Protein AF-A0A7V9NIF4-F1 (afdb_monomer)

Mean predicted aligned error: 2.4 Å

Radius of gyration: 12.48 Å; Cα contacts (8 Å, |Δi|>4): 102; chains: 1; bounding box: 30×24×29 Å

pLDDT: mean 95.86, std 2.77, range [76.75, 98.19]

Solvent-accessible surface area (backbone atoms only — not comparable to full-atom values): 4310 Å² total; per-residue (Å²): 89,75,49,78,41,24,67,49,19,87,83,60,51,55,63,68,61,61,57,48,56,57,60,24,52,75,69,72,39,51,89,54,53,38,54,29,31,34,91,34,72,36,70,80,56,66,52,72,65,58,51,48,56,52,51,52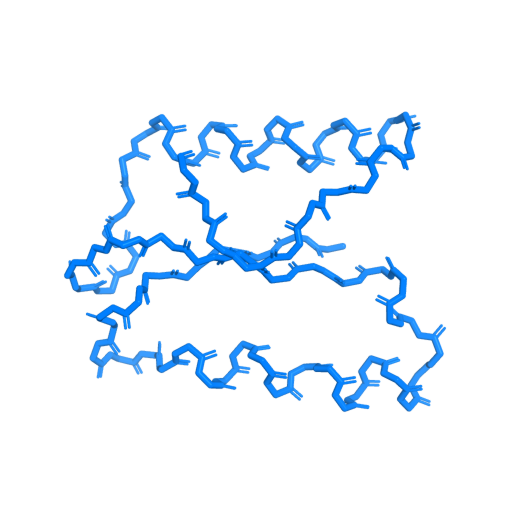,41,47,47,41,23,75,75,71,64,50,72,67,80,62,43,80,55,131

Secondary structure (DSSP, 8-state):
-EEEEEEE-SSS-HHHHHTTHHHHHHHT-GGG-EEEEEEEESTT---HHHHHHHHHHHHHHHHH--PPPSEE--

Structure (mmCIF, N/CA/C/O backbone):
data_AF-A0A7V9NIF4-F1
#
_entry.id   AF-A0A7V9NIF4-F1
#
loop_
_atom_site.group_PDB
_atom_site.id
_atom_site.type_symbol
_atom_site.label_atom_id
_atom_site.label_alt_id
_atom_site.label_comp_id
_atom_site.label_asym_id
_atom_site.label_entity_id
_atom_site.label_seq_id
_atom_site.pdbx_PDB_ins_code
_atom_site.Cartn_x
_atom_site.Cartn_y
_atom_site.Cartn_z
_atom_site.occupancy
_atom_site.B_iso_or_equiv
_atom_site.auth_seq_id
_atom_site.auth_comp_id
_atom_site.auth_asym_id
_atom_site.auth_atom_id
_atom_site.pdbx_PDB_model_num
ATOM 1 N N . MET A 1 1 ? -3.050 0.970 7.797 1.00 89.75 1 MET A N 1
ATOM 2 C CA . MET A 1 1 ? -1.703 0.992 7.190 1.00 89.75 1 MET A CA 1
ATOM 3 C C . MET A 1 1 ? -1.797 0.428 5.785 1.00 89.75 1 MET A C 1
ATOM 5 O O . MET A 1 1 ? -2.287 -0.685 5.627 1.00 89.75 1 MET A O 1
ATOM 9 N N . LEU A 1 2 ? -1.364 1.199 4.788 1.00 96.25 2 LEU A N 1
ATOM 10 C CA . LEU A 1 2 ? -1.270 0.776 3.390 1.00 96.25 2 LEU A CA 1
ATOM 11 C C . LEU A 1 2 ? 0.211 0.658 3.018 1.00 96.25 2 LEU A C 1
ATOM 13 O O . LEU A 1 2 ? 0.976 1.571 3.320 1.00 96.25 2 LEU A O 1
ATOM 17 N N . THR A 1 3 ? 0.595 -0.440 2.374 1.00 96.62 3 THR A N 1
ATOM 18 C CA . THR A 1 3 ? 1.943 -0.643 1.823 1.00 96.62 3 THR A CA 1
ATOM 19 C C . THR A 1 3 ? 1.881 -0.891 0.317 1.00 96.62 3 THR A C 1
ATOM 21 O O . THR A 1 3 ? 0.902 -1.462 -0.172 1.00 96.62 3 THR A O 1
ATOM 24 N N . ILE A 1 4 ? 2.914 -0.446 -0.402 1.00 97.31 4 ILE A N 1
ATOM 25 C CA . ILE A 1 4 ? 3.138 -0.723 -1.823 1.00 97.31 4 ILE A CA 1
ATOM 26 C C . ILE A 1 4 ? 4.507 -1.378 -2.006 1.00 97.31 4 ILE A C 1
ATOM 28 O O . ILE A 1 4 ? 5.471 -0.977 -1.360 1.00 97.31 4 ILE A O 1
ATOM 32 N N . GLN A 1 5 ? 4.589 -2.373 -2.886 1.00 97.81 5 GLN A N 1
ATOM 33 C CA . GLN A 1 5 ? 5.816 -3.122 -3.161 1.00 97.81 5 GLN A CA 1
ATOM 34 C C . GLN A 1 5 ? 5.916 -3.434 -4.656 1.00 97.81 5 GLN A C 1
ATOM 36 O O . GLN A 1 5 ? 4.918 -3.794 -5.277 1.00 97.81 5 GLN A O 1
ATOM 41 N N . THR A 1 6 ? 7.097 -3.295 -5.254 1.00 97.25 6 THR A N 1
ATOM 42 C CA . THR A 1 6 ? 7.312 -3.743 -6.636 1.00 97.25 6 THR A CA 1
ATOM 43 C C . THR A 1 6 ? 7.338 -5.273 -6.693 1.00 97.25 6 THR A C 1
ATOM 45 O O . THR A 1 6 ? 7.871 -5.924 -5.792 1.00 97.25 6 THR A O 1
ATOM 48 N N . THR A 1 7 ? 6.733 -5.868 -7.725 1.00 95.69 7 THR A N 1
ATOM 49 C CA . THR A 1 7 ? 6.642 -7.336 -7.865 1.00 95.69 7 THR A CA 1
ATOM 50 C C . THR A 1 7 ? 7.996 -7.994 -8.120 1.00 95.69 7 THR A C 1
ATOM 52 O O . THR A 1 7 ? 8.213 -9.121 -7.680 1.00 95.69 7 THR A O 1
ATOM 55 N N . SER A 1 8 ? 8.907 -7.290 -8.797 1.00 94.38 8 SER A N 1
ATOM 56 C CA . SER A 1 8 ? 10.248 -7.771 -9.145 1.00 94.38 8 SER A CA 1
ATOM 57 C C . SER A 1 8 ? 11.328 -7.045 -8.333 1.00 94.38 8 SER A C 1
ATOM 59 O O . SER A 1 8 ? 12.279 -6.483 -8.880 1.00 94.38 8 SER A O 1
ATOM 61 N N . ASP A 1 9 ? 11.160 -7.037 -7.009 1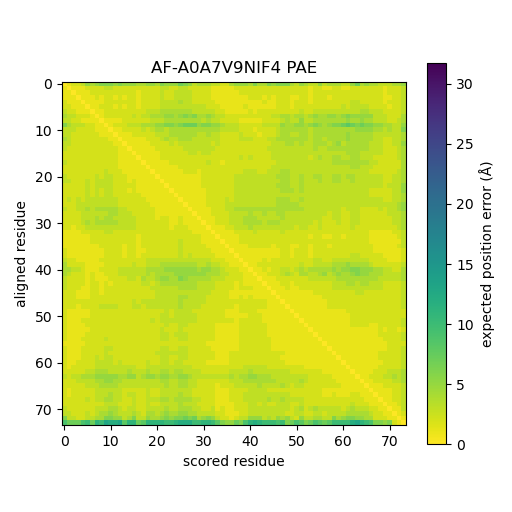.00 95.69 9 ASP A N 1
ATOM 62 C CA . ASP A 1 9 ? 12.124 -6.496 -6.050 1.00 95.69 9 ASP A CA 1
ATOM 63 C C . ASP A 1 9 ? 13.141 -7.564 -5.622 1.00 95.69 9 ASP A C 1
ATOM 65 O O . ASP A 1 9 ? 12.797 -8.559 -4.983 1.00 95.69 9 ASP A O 1
ATOM 69 N N . ALA A 1 10 ? 14.409 -7.356 -5.981 1.00 92.56 10 ALA A N 1
ATOM 70 C CA . ALA A 1 10 ? 15.496 -8.277 -5.653 1.00 92.56 10 ALA A CA 1
ATOM 71 C C . ALA A 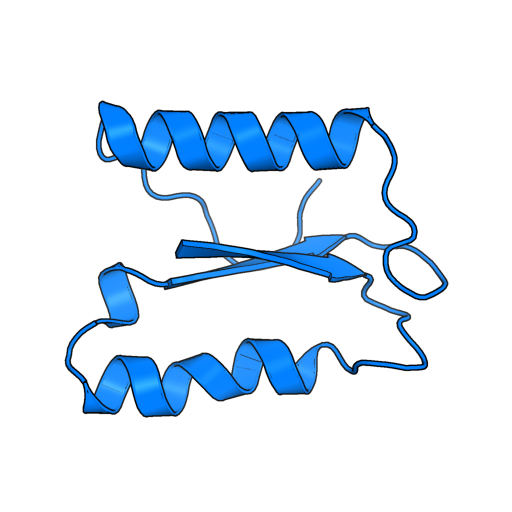1 10 ? 16.063 -8.088 -4.232 1.00 92.56 10 ALA A C 1
ATOM 73 O O . ALA A 1 10 ? 16.848 -8.924 -3.784 1.00 92.56 10 ALA A O 1
ATOM 74 N N . LEU A 1 11 ? 15.721 -6.992 -3.546 1.00 95.62 11 LEU A N 1
ATOM 75 C CA . LEU A 1 11 ? 16.218 -6.673 -2.204 1.00 95.62 11 LEU A CA 1
ATOM 76 C C . LEU A 1 11 ? 15.216 -7.066 -1.121 1.00 95.62 11 LEU A C 1
ATOM 78 O O . LEU A 1 11 ? 15.617 -7.603 -0.090 1.00 95.62 11 LEU A O 1
ATOM 82 N N . VAL A 1 12 ? 13.931 -6.789 -1.354 1.00 94.44 12 VAL A N 1
ATOM 83 C CA . VAL A 1 12 ? 12.841 -7.049 -0.406 1.00 94.44 12 VAL A CA 1
ATOM 84 C C . VAL A 1 12 ? 11.712 -7.783 -1.131 1.00 94.44 12 VAL A C 1
ATOM 86 O O . VAL A 1 12 ? 10.889 -7.150 -1.795 1.00 94.44 12 VAL A O 1
ATOM 89 N N . PRO A 1 13 ? 11.656 -9.121 -1.034 1.00 93.31 13 PRO A N 1
ATOM 90 C CA . PRO A 1 13 ? 10.624 -9.908 -1.690 1.00 93.31 13 PRO A CA 1
ATOM 91 C C . PRO A 1 13 ? 9.213 -9.498 -1.256 1.00 93.31 13 PRO A C 1
ATOM 93 O O . PRO A 1 13 ? 8.939 -9.295 -0.073 1.00 93.31 13 PRO A O 1
ATOM 96 N N . GLY A 1 14 ? 8.262 -9.497 -2.194 1.00 93.69 14 GLY A N 1
ATOM 97 C CA . GLY A 1 14 ? 6.848 -9.242 -1.883 1.00 93.69 14 GLY A CA 1
ATOM 98 C C . GLY A 1 14 ? 6.255 -10.199 -0.837 1.00 93.69 14 GLY A C 1
ATOM 99 O O . GLY A 1 14 ? 5.290 -9.852 -0.155 1.00 93.69 14 GLY A O 1
ATOM 100 N N . THR A 1 15 ? 6.862 -11.375 -0.646 1.00 94.62 15 THR A N 1
ATOM 101 C CA . THR A 1 15 ? 6.478 -12.326 0.403 1.00 94.62 15 THR A CA 1
ATOM 102 C C . THR A 1 15 ? 6.651 -11.762 1.810 1.00 94.62 15 THR A C 1
ATOM 104 O O . THR A 1 15 ? 5.822 -12.061 2.669 1.00 94.62 15 THR A O 1
ATOM 107 N N . ASP A 1 16 ? 7.652 -10.907 2.042 1.00 95.00 16 ASP A N 1
ATOM 108 C CA . ASP A 1 16 ? 7.894 -10.282 3.350 1.00 95.00 16 ASP A CA 1
ATOM 109 C C . ASP A 1 16 ? 6.751 -9.331 3.723 1.00 95.00 16 ASP A C 1
ATOM 111 O O . ASP A 1 16 ? 6.364 -9.220 4.887 1.00 95.00 16 ASP A O 1
ATOM 115 N N . VAL A 1 17 ? 6.144 -8.704 2.712 1.00 94.69 17 VAL A N 1
ATOM 116 C CA . VAL A 1 17 ? 4.943 -7.886 2.876 1.00 94.69 17 VAL A CA 1
ATOM 117 C C . VAL A 1 17 ? 3.729 -8.762 3.180 1.00 94.69 17 VAL A C 1
ATOM 119 O O . VAL A 1 17 ? 3.011 -8.488 4.139 1.00 94.69 17 VAL A O 1
ATOM 122 N N . THR A 1 18 ? 3.499 -9.837 2.419 1.00 94.56 18 THR A N 1
ATOM 123 C CA . THR A 1 18 ? 2.357 -10.740 2.682 1.00 94.56 18 THR A CA 1
ATOM 124 C C . THR A 1 18 ? 2.475 -11.483 4.015 1.00 94.56 18 THR A C 1
ATOM 126 O O . THR A 1 18 ? 1.470 -11.846 4.619 1.00 94.56 18 THR A O 1
ATOM 129 N N . ALA A 1 19 ? 3.693 -11.658 4.537 1.00 95.88 19 ALA A N 1
ATOM 130 C CA . ALA A 1 19 ? 3.917 -12.287 5.833 1.00 95.88 19 ALA A CA 1
ATOM 131 C C . ALA A 1 19 ? 3.262 -11.517 6.995 1.00 95.88 19 ALA A C 1
ATOM 133 O O . ALA A 1 19 ? 3.021 -12.121 8.042 1.00 95.88 19 ALA A O 1
ATOM 134 N N . TYR A 1 20 ? 2.924 -10.230 6.819 1.00 94.56 20 TYR A N 1
ATOM 135 C CA . TYR A 1 20 ? 2.196 -9.436 7.815 1.00 94.56 20 TYR A CA 1
ATOM 136 C C . TYR A 1 20 ? 0.746 -9.883 8.047 1.00 94.56 20 TYR A C 1
ATOM 138 O O . TYR A 1 20 ? 0.185 -9.556 9.096 1.00 94.56 20 TYR A O 1
ATOM 146 N N . ASP A 1 21 ? 0.157 -10.682 7.154 1.00 93.06 21 ASP A N 1
ATOM 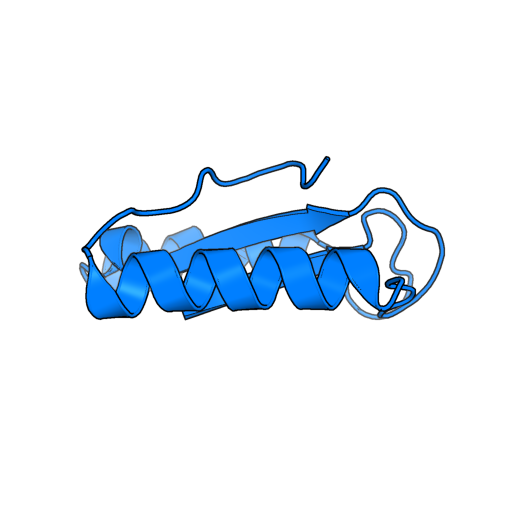147 C CA . ASP A 1 21 ? -1.205 -11.195 7.341 1.00 93.06 21 ASP A CA 1
ATOM 148 C C . ASP A 1 21 ? -1.325 -12.034 8.624 1.00 93.06 21 ASP A C 1
ATOM 150 O O . ASP A 1 21 ? -2.303 -11.924 9.366 1.00 93.06 21 ASP A O 1
ATOM 154 N N . VAL A 1 22 ? -0.294 -12.825 8.947 1.00 95.69 22 VAL A N 1
ATOM 155 C CA . VAL A 1 22 ? -0.259 -13.673 10.149 1.00 95.69 22 VAL A CA 1
ATOM 156 C C . VAL A 1 22 ? -0.216 -12.858 11.452 1.00 95.69 22 VAL A C 1
ATOM 158 O O . VAL A 1 22 ? -1.074 -13.088 12.310 1.00 95.69 22 VAL A O 1
ATOM 161 N N . PRO A 1 23 ? 0.741 -11.934 11.680 1.00 96.19 23 PRO A N 1
ATOM 162 C CA . PRO A 1 23 ? 0.751 -11.114 12.886 1.00 96.19 23 PRO A CA 1
ATOM 163 C C . PRO A 1 23 ? -0.460 -10.178 12.968 1.00 96.19 23 PRO A C 1
ATOM 165 O O . PRO A 1 23 ? -0.981 -10.008 14.068 1.00 96.19 23 PRO A O 1
ATOM 168 N N . ALA A 1 24 ? -0.965 -9.642 11.850 1.00 95.50 24 ALA A N 1
ATOM 169 C CA . ALA A 1 24 ? -2.185 -8.830 11.851 1.00 95.50 24 ALA A CA 1
ATOM 170 C C . ALA A 1 24 ? -3.408 -9.646 12.298 1.00 95.50 24 ALA A C 1
ATOM 172 O O . ALA A 1 24 ? -4.175 -9.199 13.150 1.00 95.50 24 ALA A O 1
ATOM 173 N N . ALA A 1 25 ? -3.550 -10.882 11.805 1.00 96.44 25 ALA A N 1
ATOM 174 C CA . ALA A 1 25 ? -4.606 -11.787 12.255 1.00 96.44 25 ALA A CA 1
ATOM 175 C C . ALA A 1 25 ? -4.473 -12.134 13.744 1.00 96.44 25 ALA A C 1
ATOM 177 O O . ALA A 1 25 ? -5.454 -12.075 14.483 1.00 96.44 25 ALA A O 1
ATOM 178 N N . ARG A 1 26 ? -3.255 -12.437 14.216 1.00 97.94 26 ARG A N 1
ATOM 179 C CA . ARG A 1 26 ? -2.993 -12.726 15.639 1.00 97.94 26 ARG A CA 1
ATOM 180 C C . ARG A 1 26 ? -3.280 -11.536 16.553 1.00 97.94 26 ARG A C 1
ATOM 182 O O . ARG A 1 26 ? -3.687 -11.742 17.691 1.00 97.94 26 ARG A O 1
ATOM 189 N N . ALA A 1 27 ? -3.061 -10.318 16.069 1.00 97.44 27 ALA A N 1
ATOM 190 C CA . ALA A 1 27 ? -3.336 -9.089 16.802 1.00 97.44 27 ALA A CA 1
ATOM 191 C C . ALA A 1 27 ? -4.804 -8.636 16.707 1.00 97.44 27 ALA A C 1
ATOM 193 O O . ALA A 1 27 ? -5.184 -7.693 17.396 1.00 97.44 27 ALA A O 1
ATOM 194 N N . GLY A 1 28 ? -5.627 -9.279 15.869 1.00 97.69 28 GLY A N 1
ATOM 195 C CA . GLY A 1 28 ? -7.002 -8.844 15.614 1.00 97.69 28 GLY A CA 1
ATOM 196 C C . GLY A 1 28 ? -7.088 -7.525 14.838 1.00 97.69 28 GLY A C 1
ATOM 197 O O . GLY A 1 28 ? -8.055 -6.792 15.008 1.00 97.69 28 GLY A O 1
ATOM 198 N N . THR A 1 29 ? -6.080 -7.212 14.019 1.00 96.81 29 THR A N 1
ATOM 199 C CA . THR A 1 29 ? -5.938 -5.943 13.280 1.00 96.81 29 THR A CA 1
ATOM 200 C C . THR A 1 29 ? -5.856 -6.133 11.761 1.00 96.81 29 THR A C 1
ATOM 202 O O . THR A 1 29 ? -5.366 -5.260 11.043 1.00 96.81 29 THR A O 1
ATOM 205 N N . SER A 1 30 ? -6.320 -7.272 11.231 1.00 94.81 30 SER A N 1
ATOM 206 C CA . SER A 1 30 ? -6.325 -7.563 9.783 1.00 94.81 30 SER A CA 1
ATOM 207 C C . SER A 1 30 ? -7.102 -6.535 8.954 1.00 94.81 30 SER A C 1
ATOM 209 O O . SER A 1 30 ? -6.795 -6.293 7.785 1.00 94.81 30 SER A O 1
ATOM 211 N N . ASP A 1 31 ? -8.104 -5.901 9.550 1.00 94.44 31 ASP A N 1
ATOM 212 C CA . ASP A 1 31 ? -8.857 -4.811 8.944 1.00 94.44 31 ASP A CA 1
ATOM 213 C C . ASP A 1 31 ? -7.996 -3.555 8.746 1.00 94.44 31 ASP A C 1
ATOM 215 O O . ASP A 1 31 ? -8.214 -2.845 7.766 1.00 94.44 31 ASP A O 1
ATOM 219 N N . LEU A 1 32 ? -6.972 -3.343 9.581 1.00 94.81 32 LEU A N 1
ATOM 220 C CA . LEU A 1 32 ? -6.069 -2.186 9.578 1.00 94.81 32 LEU A CA 1
ATOM 221 C C . LEU A 1 32 ? -4.839 -2.331 8.671 1.00 94.81 32 LEU A C 1
ATOM 223 O O . LEU A 1 32 ? -4.036 -1.395 8.605 1.00 94.81 32 LEU A O 1
ATOM 227 N N . PHE A 1 33 ? -4.675 -3.437 7.944 1.00 95.69 33 PHE A N 1
ATOM 228 C CA . PHE A 1 33 ? -3.549 -3.646 7.028 1.00 95.69 33 PHE A CA 1
ATOM 229 C C . PHE A 1 33 ? -4.013 -3.963 5.602 1.00 95.69 33 PHE A C 1
ATOM 231 O O . PHE A 1 33 ? -4.886 -4.803 5.399 1.00 95.69 33 PHE A O 1
ATOM 238 N N . VAL A 1 34 ? -3.423 -3.289 4.611 1.00 96.75 34 VAL A N 1
ATOM 239 C CA . VAL A 1 34 ? -3.604 -3.588 3.183 1.00 96.75 34 VAL A CA 1
ATOM 240 C C . VAL A 1 34 ? -2.248 -3.550 2.487 1.00 96.75 34 VAL A C 1
ATOM 242 O O . VAL A 1 34 ? -1.535 -2.549 2.577 1.00 96.75 34 VAL A O 1
ATOM 245 N N . ALA A 1 35 ? -1.927 -4.615 1.753 1.00 96.50 35 ALA A N 1
ATOM 246 C CA . ALA A 1 35 ? -0.772 -4.686 0.868 1.00 96.50 35 ALA A CA 1
ATOM 247 C C . ALA A 1 35 ? -1.188 -4.548 -0.597 1.00 96.50 35 ALA A C 1
ATOM 249 O O . ALA A 1 35 ? -2.112 -5.234 -1.050 1.00 96.50 35 ALA A O 1
ATOM 250 N N . ARG A 1 36 ? -0.493 -3.680 -1.337 1.00 97.56 36 ARG A N 1
ATOM 251 C CA . ARG A 1 36 ? -0.638 -3.539 -2.785 1.00 97.56 36 ARG A CA 1
ATOM 252 C C . ARG A 1 36 ? 0.688 -3.748 -3.507 1.00 97.56 36 ARG A C 1
ATOM 254 O O . ARG A 1 36 ? 1.751 -3.493 -2.949 1.00 97.56 36 ARG A O 1
ATOM 261 N N . PHE A 1 37 ? 0.617 -4.195 -4.754 1.00 97.56 37 PHE A N 1
ATOM 262 C CA . PHE A 1 37 ? 1.790 -4.546 -5.550 1.00 97.56 37 PHE A CA 1
ATOM 263 C 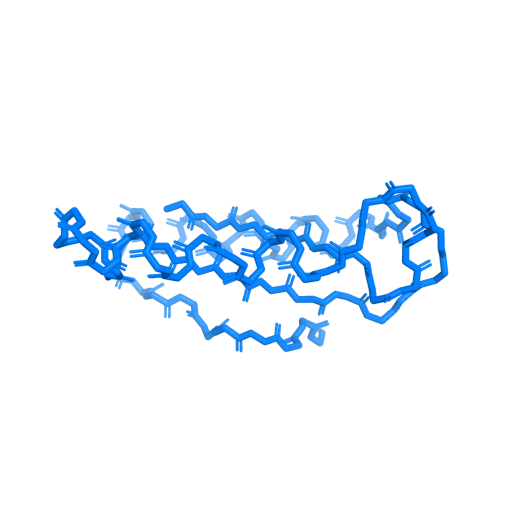C . PHE A 1 37 ? 1.789 -3.821 -6.887 1.00 97.56 37 PHE A C 1
ATOM 265 O O . PHE A 1 37 ? 0.769 -3.788 -7.566 1.00 97.56 37 PHE A O 1
ATOM 272 N N . VAL A 1 38 ? 2.926 -3.248 -7.260 1.00 97.56 38 VAL A N 1
ATOM 273 C CA . VAL A 1 38 ? 3.121 -2.565 -8.540 1.00 97.56 38 VAL A CA 1
ATOM 274 C C . VAL A 1 38 ? 3.970 -3.454 -9.435 1.00 97.56 38 VAL A C 1
ATOM 276 O O . VAL A 1 38 ? 5.056 -3.870 -9.032 1.00 97.56 38 VAL A O 1
ATOM 279 N N . GLU A 1 39 ? 3.504 -3.721 -10.651 1.00 96.44 39 GLU A N 1
ATOM 280 C CA . GLU A 1 39 ? 4.325 -4.396 -11.653 1.00 96.44 39 GLU A CA 1
ATOM 281 C C . GLU A 1 39 ? 5.459 -3.463 -12.10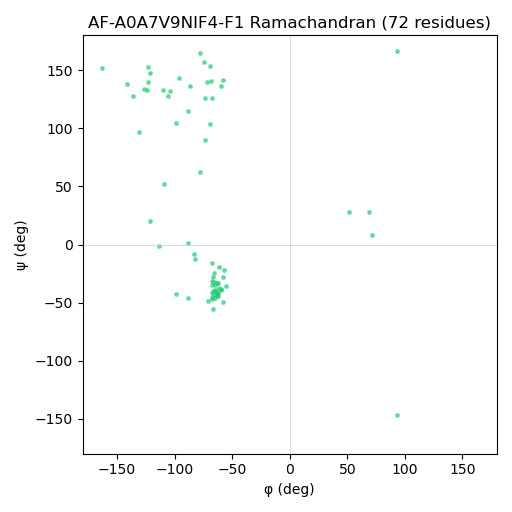1 1.00 96.44 39 GLU A C 1
ATOM 283 O O . GLU A 1 39 ? 5.244 -2.488 -12.821 1.00 96.44 39 GLU A O 1
ATOM 288 N N . ALA A 1 40 ? 6.666 -3.724 -11.604 1.00 95.25 40 ALA A N 1
ATOM 289 C CA . ALA A 1 40 ? 7.878 -2.991 -11.947 1.00 95.25 40 ALA A CA 1
ATOM 290 C C . ALA A 1 40 ? 9.123 -3.789 -11.541 1.00 95.25 40 ALA A C 1
ATOM 292 O O . ALA A 1 40 ? 9.100 -4.559 -10.576 1.00 95.25 40 ALA A O 1
ATOM 293 N N . GLU A 1 41 ? 10.222 -3.563 -12.261 1.00 94.75 41 GLU A N 1
ATOM 294 C CA . GLU A 1 41 ? 11.540 -4.114 -11.942 1.00 94.75 41 GLU A CA 1
ATOM 295 C C . GLU A 1 41 ? 12.307 -3.225 -10.961 1.00 94.75 41 GLU A C 1
ATOM 297 O O . GLU A 1 41 ? 12.373 -2.008 -11.138 1.00 94.75 41 GLU A O 1
ATOM 302 N N . GLY A 1 42 ? 12.942 -3.840 -9.961 1.00 94.69 42 GLY A N 1
ATOM 303 C CA . GLY A 1 42 ? 13.839 -3.167 -9.023 1.00 94.69 42 GLY A CA 1
ATOM 304 C C . GLY A 1 42 ? 13.169 -2.685 -7.735 1.00 94.69 42 GLY A C 1
ATOM 305 O O . GLY A 1 42 ? 11.946 -2.648 -7.604 1.00 94.69 42 GLY A O 1
ATOM 306 N N . HIS A 1 43 ? 14.005 -2.324 -6.759 1.00 96.81 43 HIS A N 1
ATOM 307 C CA . HIS A 1 43 ? 13.571 -1.914 -5.425 1.00 96.81 43 HIS A CA 1
ATOM 308 C C . HIS A 1 43 ? 12.961 -0.512 -5.435 1.00 96.81 43 HIS A C 1
ATOM 310 O O . HIS A 1 43 ? 13.600 0.438 -5.890 1.00 96.81 43 HIS A O 1
ATOM 316 N N . CYS A 1 44 ? 11.737 -0.385 -4.915 1.00 95.56 44 CYS A N 1
ATOM 317 C CA . CYS A 1 44 ? 10.998 0.880 -4.828 1.00 95.56 44 CYS A CA 1
ATOM 318 C C . CYS A 1 44 ? 10.894 1.665 -6.153 1.00 95.56 44 CYS A C 1
ATOM 320 O O . CYS A 1 44 ? 10.782 2.893 -6.138 1.00 95.56 44 CYS A O 1
ATOM 322 N N . ASN A 1 45 ? 10.932 0.982 -7.302 1.00 96.81 45 ASN A N 1
ATOM 323 C CA . ASN A 1 45 ? 10.890 1.611 -8.624 1.00 96.81 45 ASN A CA 1
ATOM 324 C C . ASN A 1 45 ? 9.462 2.047 -9.006 1.00 96.81 45 ASN A C 1
ATOM 326 O O . ASN A 1 45 ? 8.860 1.543 -9.953 1.00 96.81 45 ASN A O 1
ATOM 330 N N . PHE A 1 46 ? 8.900 2.961 -8.218 1.00 97.12 46 PHE A N 1
ATOM 331 C CA . PHE A 1 46 ? 7.570 3.521 -8.418 1.00 97.12 46 PHE A CA 1
ATOM 332 C C . PHE A 1 46 ? 7.645 4.847 -9.171 1.00 97.12 46 PHE A C 1
ATOM 334 O O . PHE A 1 46 ? 8.507 5.692 -8.926 1.00 97.12 46 PHE A O 1
ATOM 341 N N . THR A 1 47 ? 6.668 5.086 -10.034 1.00 97.25 47 THR A N 1
ATOM 342 C CA . THR A 1 47 ? 6.439 6.408 -10.619 1.00 97.25 47 THR A CA 1
ATOM 343 C C . THR A 1 47 ? 5.804 7.355 -9.591 1.00 97.25 47 THR A C 1
ATOM 345 O O . THR A 1 47 ? 5.098 6.906 -8.681 1.00 97.25 47 THR A O 1
ATOM 348 N N . PRO A 1 48 ? 5.942 8.684 -9.761 1.00 97.69 48 PRO A N 1
ATOM 349 C CA . PRO A 1 48 ? 5.236 9.651 -8.920 1.00 97.69 48 PRO A CA 1
ATOM 350 C C . PRO A 1 48 ? 3.714 9.447 -8.904 1.00 97.69 48 PRO A C 1
ATOM 352 O O . PRO A 1 48 ? 3.085 9.613 -7.864 1.00 97.69 48 PRO A O 1
ATOM 355 N N . GLY A 1 49 ? 3.126 9.036 -10.035 1.00 97.62 49 GLY A N 1
ATOM 356 C CA . GLY A 1 49 ? 1.694 8.742 -10.129 1.00 97.62 49 GLY A CA 1
ATOM 357 C C . GLY A 1 49 ? 1.281 7.529 -9.296 1.00 97.62 49 GLY A C 1
ATOM 358 O O . GLY A 1 49 ? 0.268 7.575 -8.608 1.00 97.62 49 GLY A O 1
ATOM 359 N N . GLN A 1 50 ? 2.090 6.466 -9.278 1.00 97.56 50 GLN A N 1
ATOM 360 C CA . GLN A 1 50 ? 1.821 5.294 -8.438 1.00 97.56 50 GLN A CA 1
ATOM 361 C C . GLN A 1 50 ? 1.902 5.630 -6.944 1.00 97.56 50 GLN A C 1
ATOM 363 O O . GLN A 1 50 ? 1.059 5.173 -6.169 1.00 97.56 50 GLN A O 1
ATOM 368 N N . ILE A 1 51 ? 2.866 6.462 -6.545 1.00 97.94 51 ILE A N 1
ATOM 369 C CA . ILE A 1 51 ? 2.970 6.953 -5.165 1.00 97.94 51 ILE A CA 1
ATOM 370 C C . ILE A 1 51 ? 1.753 7.824 -4.819 1.00 97.94 51 ILE A C 1
ATOM 372 O O . ILE A 1 51 ? 1.139 7.619 -3.774 1.00 97.94 51 ILE A O 1
ATOM 376 N N . GLY A 1 52 ? 1.371 8.748 -5.708 1.00 98.06 52 GLY A N 1
ATOM 377 C CA . GLY A 1 52 ? 0.195 9.607 -5.539 1.00 98.06 52 GLY A CA 1
ATOM 378 C C . GLY A 1 52 ? -1.094 8.806 -5.366 1.00 98.06 52 GLY A C 1
ATOM 379 O O . GLY A 1 52 ? -1.795 8.986 -4.377 1.00 98.06 52 GLY A O 1
ATOM 380 N N . ASN A 1 53 ? -1.344 7.830 -6.243 1.00 97.44 53 ASN A N 1
ATOM 381 C CA . ASN A 1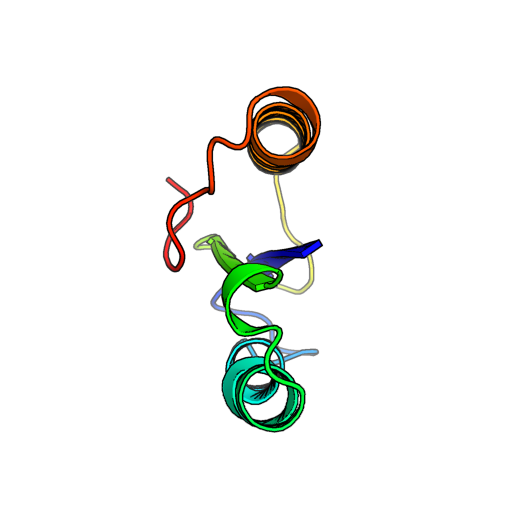 53 ? -2.518 6.956 -6.160 1.00 97.44 53 ASN A CA 1
ATOM 382 C C . ASN A 1 53 ? -2.572 6.167 -4.842 1.00 97.44 53 ASN A C 1
ATOM 384 O O . ASN A 1 53 ? -3.645 5.980 -4.265 1.00 97.44 53 ASN A O 1
ATOM 388 N N . ALA A 1 54 ? -1.424 5.686 -4.354 1.00 97.75 54 ALA A N 1
ATOM 389 C CA . ALA A 1 54 ? -1.350 5.003 -3.067 1.00 97.75 54 ALA A CA 1
ATOM 390 C C . ALA A 1 54 ? -1.632 5.968 -1.905 1.00 97.75 54 ALA A C 1
ATOM 392 O O . ALA A 1 54 ? -2.365 5.623 -0.978 1.00 97.75 54 ALA A O 1
ATOM 393 N N . PHE A 1 55 ? -1.093 7.187 -1.967 1.00 97.94 55 PHE A N 1
ATOM 394 C CA . PHE A 1 55 ? -1.323 8.209 -0.953 1.00 97.94 55 PHE A CA 1
ATOM 395 C C . PHE A 1 55 ? -2.789 8.656 -0.904 1.00 97.94 55 PHE A C 1
ATOM 397 O O . PHE A 1 55 ? -3.367 8.727 0.180 1.00 97.94 55 PHE A O 1
ATOM 404 N N . ASP A 1 56 ? -3.420 8.862 -2.058 1.00 98.00 56 ASP A N 1
ATOM 405 C CA . ASP A 1 56 ? -4.839 9.208 -2.155 1.00 98.00 56 ASP A CA 1
ATOM 406 C C . ASP A 1 56 ? -5.726 8.086 -1.601 1.00 98.00 56 ASP A C 1
ATOM 408 O O . ASP A 1 56 ? -6.658 8.346 -0.837 1.00 98.00 56 ASP A O 1
ATOM 412 N N . ALA A 1 57 ? -5.401 6.823 -1.902 1.00 97.88 57 ALA A N 1
ATOM 413 C CA . ALA A 1 57 ? -6.107 5.672 -1.343 1.00 97.88 57 ALA A CA 1
ATOM 414 C C . ALA A 1 57 ? -5.951 5.576 0.186 1.00 97.88 57 ALA A C 1
ATOM 416 O O . ALA A 1 57 ? -6.918 5.281 0.892 1.00 97.88 57 ALA A O 1
ATOM 417 N N . LEU A 1 58 ? -4.755 5.852 0.715 1.00 97.88 58 LEU A N 1
ATOM 418 C CA . LEU A 1 58 ? -4.528 5.932 2.159 1.00 97.88 58 LEU A CA 1
ATOM 419 C C . LEU A 1 58 ? -5.350 7.064 2.787 1.00 97.88 58 LEU A C 1
ATOM 421 O O . LEU A 1 58 ? -5.922 6.881 3.861 1.00 97.88 58 LEU A O 1
ATOM 425 N N . LEU A 1 59 ? -5.422 8.218 2.124 1.00 98.19 59 LEU A N 1
ATOM 426 C CA . LEU A 1 59 ? -6.148 9.382 2.613 1.00 98.19 59 LEU A CA 1
ATOM 427 C C . LEU A 1 59 ? -7.661 9.145 2.639 1.00 98.19 59 LEU A C 1
ATOM 429 O O . LEU A 1 59 ? -8.295 9.440 3.652 1.00 98.19 59 LEU A O 1
ATOM 433 N N . ALA A 1 60 ? -8.217 8.568 1.572 1.00 98.00 60 ALA A N 1
ATOM 434 C CA . ALA A 1 60 ? -9.623 8.171 1.498 1.00 98.00 60 ALA A CA 1
ATOM 435 C C . ALA A 1 60 ? -9.967 7.120 2.562 1.00 98.00 60 ALA A C 1
ATOM 437 O O . ALA A 1 60 ? -11.025 7.169 3.190 1.00 98.00 60 ALA A O 1
ATOM 438 N N . TRP A 1 61 ? -9.050 6.190 2.834 1.00 97.88 61 TRP A N 1
ATOM 439 C CA . TRP A 1 61 ? -9.255 5.227 3.905 1.00 97.88 61 TRP A CA 1
ATOM 440 C C . TRP A 1 61 ? -9.243 5.884 5.287 1.00 97.88 61 TRP A C 1
ATOM 442 O O . TRP A 1 61 ? -10.137 5.635 6.093 1.00 97.88 61 TRP A O 1
ATOM 452 N N . ALA A 1 62 ? -8.264 6.748 5.556 1.00 97.19 62 ALA A N 1
ATOM 453 C CA . ALA A 1 62 ? -8.117 7.405 6.851 1.00 97.19 62 ALA A CA 1
ATOM 454 C C . ALA A 1 62 ? -9.251 8.396 7.156 1.00 97.19 62 ALA A C 1
ATOM 456 O O . ALA A 1 62 ? -9.635 8.540 8.315 1.00 97.19 62 ALA A O 1
ATOM 457 N N . ARG A 1 63 ? -9.765 9.094 6.136 1.00 97.75 63 ARG A N 1
ATOM 458 C CA . ARG A 1 63 ? -10.818 10.109 6.295 1.00 97.75 63 ARG A CA 1
ATOM 459 C C . ARG A 1 63 ? -12.217 9.521 6.222 1.00 97.75 63 ARG A C 1
ATOM 461 O O . ARG A 1 63 ? -13.050 9.837 7.064 1.00 97.75 63 ARG A O 1
ATOM 468 N N . ASP A 1 64 ? -12.444 8.659 5.238 1.00 97.31 64 ASP A N 1
ATOM 469 C CA . ASP A 1 64 ? -13.793 8.265 4.831 1.00 97.31 64 ASP A CA 1
ATOM 470 C C . ASP A 1 64 ? -14.079 6.787 5.132 1.00 97.31 64 ASP A C 1
ATOM 472 O O . ASP A 1 64 ? -15.166 6.290 4.852 1.00 97.31 64 ASP A O 1
ATOM 476 N N . GLY A 1 65 ? -13.101 6.049 5.673 1.00 96.56 65 GLY A N 1
ATOM 477 C CA . GLY A 1 65 ? -13.222 4.613 5.931 1.00 96.56 65 GLY A CA 1
ATOM 478 C C . GLY A 1 65 ? -13.210 3.754 4.662 1.00 96.56 65 GLY A C 1
ATOM 479 O O . GLY A 1 65 ? -13.416 2.542 4.742 1.00 96.56 65 GLY A O 1
ATOM 480 N N . THR A 1 66 ? -12.937 4.344 3.492 1.00 97.25 66 THR A N 1
ATOM 481 C CA . THR A 1 66 ? -12.920 3.633 2.206 1.00 97.25 66 THR A CA 1
ATOM 482 C C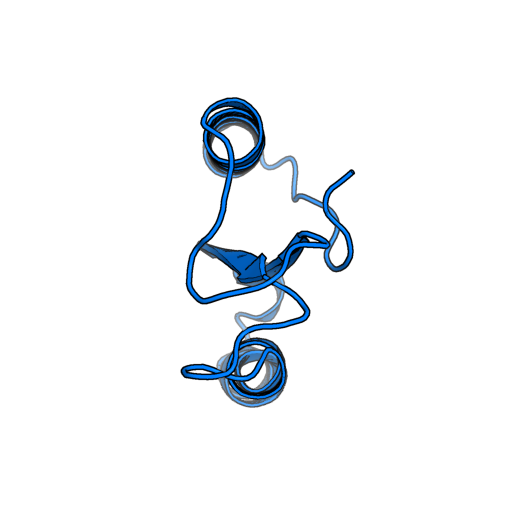 . THR A 1 66 ? -11.670 2.763 2.105 1.00 97.25 66 THR A C 1
ATOM 484 O O . THR A 1 66 ? -10.614 3.205 1.654 1.00 97.25 66 THR A O 1
ATOM 487 N N . ARG A 1 67 ? -11.773 1.512 2.563 1.00 95.75 67 ARG A N 1
ATOM 488 C CA . ARG A 1 67 ? -10.647 0.574 2.584 1.00 95.75 67 ARG A CA 1
ATOM 489 C C . ARG A 1 67 ? -10.226 0.188 1.154 1.00 95.75 67 ARG A C 1
ATOM 491 O O . ARG A 1 67 ? -11.064 -0.308 0.400 1.00 95.75 67 ARG A O 1
ATOM 498 N N . PRO A 1 68 ? -8.945 0.350 0.777 1.00 96.38 68 PRO A N 1
ATOM 499 C CA . PRO A 1 68 ? -8.465 -0.030 -0.545 1.00 96.38 68 PRO A CA 1
ATOM 500 C C . PRO A 1 68 ? -8.447 -1.551 -0.727 1.00 96.38 68 PRO A C 1
ATOM 502 O O . PRO A 1 68 ? -8.297 -2.316 0.231 1.00 96.38 68 PRO A O 1
ATOM 505 N N . ALA A 1 69 ? -8.562 -1.989 -1.981 1.00 95.31 69 ALA A N 1
ATOM 506 C CA . ALA A 1 69 ? -8.355 -3.385 -2.343 1.00 95.31 69 ALA A CA 1
ATOM 507 C C . ALA A 1 69 ? -6.877 -3.774 -2.171 1.00 95.31 69 ALA A C 1
ATOM 509 O O . ALA A 1 69 ? -5.978 -2.994 -2.495 1.00 95.31 69 ALA A O 1
ATOM 510 N N . ALA A 1 70 ? -6.641 -4.988 -1.673 1.00 95.38 70 ALA A N 1
ATOM 511 C CA . ALA A 1 70 ? -5.316 -5.597 -1.654 1.00 95.38 70 ALA A CA 1
ATOM 512 C C . ALA A 1 70 ? -4.948 -6.155 -3.041 1.00 95.38 70 ALA A C 1
ATOM 514 O O . ALA A 1 70 ? -5.823 -6.353 -3.888 1.00 95.38 70 ALA A O 1
ATOM 515 N N . GLY A 1 71 ? -3.666 -6.451 -3.251 1.00 95.06 71 GLY A N 1
ATOM 516 C CA . GLY A 1 71 ? -3.165 -7.023 -4.504 1.00 95.06 71 GLY A CA 1
ATOM 517 C C . GLY A 1 71 ? -2.678 -5.961 -5.489 1.00 95.06 71 GLY A C 1
ATOM 518 O O . GLY A 1 71 ? -2.121 -4.944 -5.091 1.00 95.06 71 GLY A O 1
ATOM 519 N N . GLU A 1 72 ? -2.835 -6.199 -6.785 1.00 94.25 72 GLU A N 1
ATOM 520 C CA . GLU A 1 72 ? -2.258 -5.332 -7.816 1.00 94.25 72 GLU A CA 1
ATOM 521 C C . GLU A 1 72 ? -2.752 -3.870 -7.739 1.00 94.25 72 GLU A C 1
ATOM 523 O O . GLU A 1 72 ? -3.941 -3.566 -7.570 1.00 94.25 72 GLU A 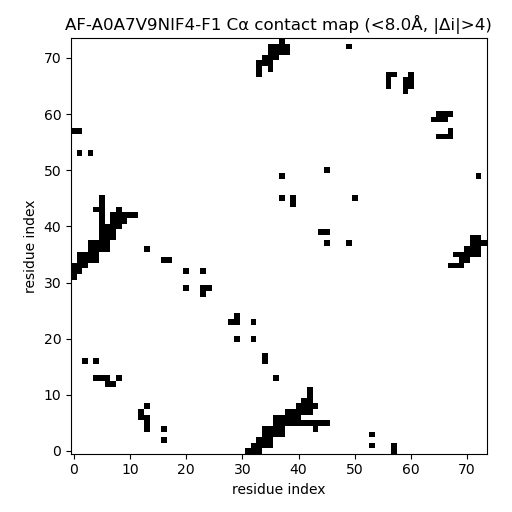O 1
ATOM 528 N N . GLN A 1 73 ? -1.813 -2.941 -7.888 1.00 92.25 73 GLN A N 1
ATOM 529 C CA . GLN A 1 73 ? -2.063 -1.535 -8.135 1.00 92.25 73 GLN A CA 1
ATOM 530 C C . GLN A 1 73 ? -1.917 -1.243 -9.626 1.00 92.25 73 GLN A C 1
ATOM 532 O O . GLN A 1 73 ? -0.808 -1.151 -10.142 1.00 92.25 73 GLN A O 1
ATOM 537 N N . LYS A 1 74 ? -3.071 -1.068 -10.268 1.00 76.75 74 LYS A N 1
ATOM 538 C CA . LYS A 1 74 ? -3.199 -0.613 -11.652 1.00 76.75 74 LYS A CA 1
ATOM 539 C C . LYS A 1 74 ? -2.968 0.888 -11.778 1.00 76.75 74 LYS A C 1
ATOM 541 O O . LYS A 1 74 ? -3.268 1.613 -10.796 1.00 76.75 74 LYS A O 1
#

Sequence (74 aa):
MLTIQTTSDALVPGTDVTAYDVPAARAGTSDLFVARFVEAEGHCNFTPGQIGNAFDALLAWARDGTRPAAGEQK

Nearest PDB structures (foldseek):
  2eg5-assembly2_E  TM=2.864E-01  e=3.844E+00  Coffea canephora
  2eg5-assembly2_G  TM=2.893E-01  e=7.602E+00  Coffea canephora

Foldseek 3Di:
DEEEWECAEPPDHCVVVVVVCVVCVVVVNNLVYAYEYEHDHYGPPDDPVLVVVRVVQVVCCVPVVNHDHHYYDD